Protein AF-A0A955EAJ8-F1 (afdb_monomer_lite)

Sequence (138 aa):
MSFGWLKTNTSPIAIDFGVSSLKALQIAGGDTPSLIAASHIKTPTALLNRDEARLNFQIESISKLLKEGGFKGRRVVCTVPATCVLVQHLQIQAANTSNMTGAIAEQLRRATGAIPGQLILRHAEVGEILRHGEKRSE

Foldseek 3Di:
DDDPDPPPPFFAWEWELDLQWTKIFGWDDDPDIHGQWIFIDGQDPVCSPPVVVSVVVNVVCVVVRCVPTRGDDDHYDYDDPPVQDDDDDDKAFPVCVVPVVVRCQVRCCVVPVDHSVVDDDDDDWPDWDQDPNGIITD

Structure (mmCIF, N/CA/C/O backbone):
data_AF-A0A955EAJ8-F1
#
_entry.id   AF-A0A955EAJ8-F1
#
loop_
_atom_site.group_PDB
_atom_site.id
_atom_site.type_symbol
_atom_site.label_atom_id
_atom_site.label_alt_id
_atom_site.label_comp_id
_atom_site.label_asym_id
_atom_site.label_entity_id
_atom_site.label_seq_id
_atom_site.pdbx_PDB_ins_code
_atom_site.Cartn_x
_atom_site.Cartn_y
_atom_site.Cartn_z
_atom_site.occupancy
_atom_site.B_iso_or_equiv
_atom_site.auth_seq_id
_atom_site.auth_comp_id
_atom_site.auth_asym_id
_atom_site.auth_atom_id
_atom_site.pdbx_PDB_model_num
ATOM 1 N N . MET A 1 1 ? 16.729 32.744 25.698 1.00 35.34 1 MET A N 1
ATOM 2 C CA . MET A 1 1 ? 16.220 31.388 25.996 1.00 35.34 1 MET A CA 1
ATOM 3 C C . MET A 1 1 ? 15.347 30.947 24.828 1.00 35.34 1 MET A C 1
ATOM 5 O O . MET A 1 1 ? 14.214 31.393 24.732 1.00 35.34 1 MET A O 1
ATOM 9 N N . SER A 1 2 ? 15.903 30.192 23.876 1.00 35.59 2 SER A N 1
ATOM 10 C CA . SER A 1 2 ? 15.165 29.705 22.699 1.00 35.59 2 SER A CA 1
ATOM 11 C C . SER A 1 2 ? 14.480 28.385 23.049 1.00 35.59 2 SER A C 1
ATOM 13 O O . SER A 1 2 ? 15.152 27.422 23.416 1.00 35.59 2 SER A O 1
ATOM 15 N N . PHE A 1 3 ? 13.150 28.354 22.977 1.00 51.00 3 PHE A N 1
ATOM 16 C CA . PHE A 1 3 ? 12.345 27.148 23.159 1.00 51.00 3 PHE A CA 1
ATOM 17 C C . PHE A 1 3 ? 12.439 26.314 21.870 1.00 51.00 3 PHE A C 1
ATOM 19 O O . PHE A 1 3 ? 11.715 26.539 20.902 1.00 51.00 3 PHE A O 1
ATOM 26 N N . GLY A 1 4 ? 13.399 25.388 21.827 1.00 45.56 4 GLY A N 1
ATOM 27 C CA . GLY A 1 4 ? 13.562 24.443 20.726 1.00 45.56 4 GLY A CA 1
ATOM 28 C C . GLY A 1 4 ? 12.400 23.453 20.695 1.00 45.56 4 GLY A C 1
ATOM 29 O O . GLY A 1 4 ? 12.333 22.529 21.499 1.00 45.56 4 GLY A O 1
ATOM 30 N N . TRP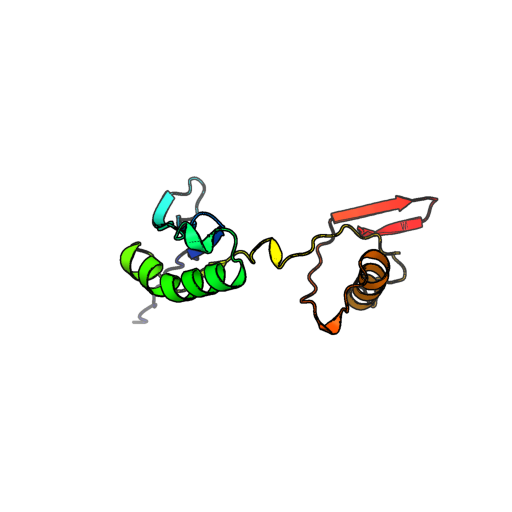 A 1 5 ? 11.469 23.665 19.771 1.00 52.41 5 TRP A N 1
ATOM 31 C CA . TRP A 1 5 ? 10.328 22.795 19.499 1.00 52.41 5 TRP A CA 1
ATOM 32 C C . TRP A 1 5 ? 10.843 21.423 19.020 1.00 52.41 5 TRP A C 1
ATOM 34 O O . TRP A 1 5 ? 11.258 21.269 17.870 1.00 52.41 5 TRP A O 1
ATOM 44 N N . LEU A 1 6 ? 10.880 20.425 19.909 1.00 53.66 6 LEU A N 1
ATOM 45 C CA . LEU A 1 6 ? 11.240 19.043 19.571 1.00 53.66 6 LEU A CA 1
ATOM 46 C C . LEU A 1 6 ? 10.246 18.501 18.531 1.00 53.66 6 LEU A C 1
ATOM 48 O O . LEU A 1 6 ? 9.136 18.091 18.868 1.00 53.66 6 LEU A O 1
ATOM 52 N N . LYS A 1 7 ? 10.638 18.482 17.251 1.00 55.59 7 LYS A N 1
ATOM 53 C CA . LYS A 1 7 ? 9.942 17.709 16.215 1.00 55.59 7 LYS A CA 1
ATOM 54 C C . LYS A 1 7 ? 10.074 16.229 16.571 1.00 55.59 7 LYS A C 1
ATOM 56 O O . LYS A 1 7 ? 11.098 15.608 16.300 1.00 55.59 7 LYS A O 1
ATOM 61 N N . THR A 1 8 ? 9.036 15.654 17.168 1.00 58.38 8 THR A N 1
ATOM 62 C CA . THR A 1 8 ? 8.923 14.206 17.335 1.00 58.38 8 THR A CA 1
ATOM 63 C C . THR A 1 8 ? 8.785 13.577 15.949 1.00 58.38 8 THR A C 1
ATOM 65 O O . THR A 1 8 ? 7.735 13.648 15.306 1.00 58.38 8 THR A O 1
ATOM 68 N N . ASN A 1 9 ? 9.874 12.995 15.444 1.00 71.56 9 ASN A N 1
ATOM 69 C CA . ASN A 1 9 ? 9.880 12.296 14.163 1.00 71.56 9 ASN A CA 1
ATOM 70 C C . ASN A 1 9 ? 9.132 10.965 14.322 1.00 71.56 9 ASN A C 1
ATOM 72 O O . ASN A 1 9 ? 9.718 9.919 14.577 1.00 71.56 9 ASN A O 1
ATOM 76 N N . THR A 1 10 ? 7.805 11.034 14.269 1.00 84.31 10 THR A N 1
ATOM 77 C CA . THR A 1 10 ? 6.938 9.864 14.388 1.00 84.31 10 THR A CA 1
ATOM 78 C C . THR A 1 10 ? 6.904 9.146 13.042 1.00 84.31 10 THR A C 1
ATOM 80 O O . THR A 1 10 ? 6.675 9.780 12.007 1.00 84.31 10 THR A O 1
ATOM 83 N N . SER A 1 11 ? 7.134 7.833 13.048 1.00 92.38 11 SER A N 1
ATOM 84 C CA . SER A 1 11 ? 7.057 7.002 11.847 1.00 92.38 11 SER A CA 1
ATOM 85 C C . SER A 1 11 ? 5.661 7.067 11.215 1.00 92.38 11 SER A C 1
ATOM 87 O O . SER A 1 11 ? 4.666 7.241 11.927 1.00 92.38 11 SER A O 1
ATOM 89 N N . PRO A 1 12 ? 5.551 6.960 9.882 1.00 95.62 12 PRO A N 1
ATOM 90 C CA . PRO A 1 12 ? 4.251 6.937 9.230 1.00 95.62 12 PRO A CA 1
ATOM 91 C C . PRO A 1 12 ? 3.459 5.679 9.604 1.00 95.62 12 PRO A C 1
ATOM 93 O O . PRO A 1 12 ? 4.022 4.635 9.931 1.00 95.62 12 PRO A O 1
ATOM 96 N N . ILE A 1 13 ? 2.139 5.790 9.513 1.00 97.06 13 ILE A N 1
ATOM 97 C CA . ILE A 1 13 ? 1.201 4.683 9.680 1.00 97.06 13 ILE A CA 1
ATOM 98 C C . ILE A 1 13 ? 1.076 3.976 8.328 1.00 97.06 13 ILE A C 1
ATOM 100 O O . ILE A 1 13 ? 0.718 4.607 7.333 1.00 97.06 13 ILE A O 1
ATOM 104 N N . ALA A 1 14 ? 1.379 2.684 8.275 1.00 97.12 14 ALA A N 1
ATOM 105 C CA . ALA A 1 14 ? 1.152 1.857 7.099 1.00 97.12 14 ALA A CA 1
ATOM 106 C C . ALA A 1 14 ? -0.316 1.418 7.058 1.00 97.12 14 ALA A C 1
ATOM 108 O O . ALA A 1 14 ? -0.818 0.906 8.057 1.00 97.12 14 ALA A O 1
ATOM 109 N N . ILE A 1 15 ? -0.993 1.602 5.924 1.00 96.62 15 ILE A N 1
ATOM 110 C CA . ILE A 1 15 ? -2.371 1.149 5.692 1.00 96.62 15 ILE A CA 1
ATOM 111 C C . ILE A 1 15 ? -2.399 0.186 4.504 1.00 96.62 15 ILE A C 1
ATOM 113 O O . ILE A 1 15 ? -1.906 0.511 3.424 1.00 96.62 15 ILE A O 1
ATOM 117 N N . ASP A 1 16 ? -3.010 -0.979 4.707 1.00 95.44 16 ASP A N 1
ATOM 118 C CA . ASP A 1 16 ? -3.217 -2.004 3.682 1.00 95.44 16 ASP A CA 1
ATOM 119 C C . ASP A 1 16 ? -4.715 -2.199 3.400 1.00 95.44 16 ASP A C 1
ATOM 121 O O . ASP A 1 16 ? -5.488 -2.587 4.286 1.00 95.44 16 ASP A O 1
ATOM 125 N N . PHE A 1 17 ? -5.107 -1.965 2.145 1.00 94.62 17 PHE A N 1
ATOM 126 C CA . PHE A 1 17 ? -6.465 -2.151 1.623 1.00 94.62 17 PHE A CA 1
ATOM 127 C C . PHE A 1 17 ? -6.691 -3.595 1.145 1.00 94.62 17 PHE A C 1
ATOM 129 O O . PHE A 1 17 ? -7.011 -3.859 -0.015 1.00 94.62 17 PHE A O 1
ATOM 136 N N . GLY A 1 18 ? -6.511 -4.559 2.048 1.00 93.00 18 GLY A N 1
ATOM 137 C CA . GLY A 1 18 ? -6.638 -5.982 1.732 1.00 93.00 18 GLY A CA 1
ATOM 138 C C . GLY A 1 18 ? -8.086 -6.440 1.513 1.00 93.00 18 GLY A C 1
ATOM 139 O O . GLY A 1 18 ? -9.031 -5.862 2.042 1.00 93.00 18 GLY A O 1
ATOM 140 N N . VAL A 1 19 ? -8.280 -7.541 0.782 1.00 94.94 19 VAL A N 1
ATOM 141 C CA . VAL A 1 19 ? -9.627 -8.069 0.476 1.00 94.94 19 VAL A CA 1
ATOM 142 C C . VAL A 1 19 ? -10.395 -8.465 1.746 1.00 94.94 19 VAL A C 1
ATOM 144 O O . VAL A 1 19 ? -11.537 -8.054 1.937 1.00 94.94 19 VAL A O 1
ATOM 147 N N . SER A 1 20 ? -9.771 -9.220 2.653 1.00 95.75 20 SER A N 1
ATOM 148 C CA . SER A 1 20 ? -10.421 -9.734 3.870 1.00 95.75 20 SER A CA 1
ATOM 149 C C . SER A 1 20 ? -10.555 -8.706 4.996 1.00 95.75 20 SER A C 1
ATOM 151 O O . SER A 1 20 ? -11.378 -8.879 5.899 1.00 95.75 20 SER A O 1
ATOM 153 N N . SER A 1 21 ? -9.708 -7.678 4.998 1.00 96.25 21 SER A N 1
ATOM 154 C CA . SER A 1 21 ? -9.685 -6.645 6.031 1.00 96.25 21 SER A CA 1
ATOM 155 C C . SER A 1 21 ? -8.853 -5.434 5.620 1.00 96.25 21 SER A C 1
ATOM 157 O O . SER A 1 21 ? -7.799 -5.578 4.992 1.00 96.25 21 SER A O 1
ATOM 159 N N . LEU A 1 22 ? -9.300 -4.263 6.080 1.00 96.56 22 LEU A N 1
ATOM 160 C CA . LEU A 1 22 ? -8.498 -3.046 6.161 1.00 96.56 22 LEU A CA 1
ATOM 161 C C . LEU A 1 22 ? -7.576 -3.152 7.377 1.00 96.56 22 LEU A C 1
ATOM 163 O O . LEU A 1 22 ? -8.055 -3.430 8.479 1.00 96.56 22 LEU A O 1
ATOM 167 N N . LYS A 1 23 ? -6.274 -2.937 7.193 1.00 97.00 23 LYS A N 1
ATOM 168 C CA . LYS A 1 23 ? -5.275 -3.070 8.263 1.00 97.00 23 LYS A CA 1
ATOM 169 C C . LYS A 1 23 ? -4.463 -1.793 8.392 1.00 97.00 23 LYS A C 1
ATOM 171 O O . LYS A 1 23 ? -4.180 -1.144 7.388 1.00 97.00 23 LYS A O 1
ATOM 176 N N . ALA A 1 24 ? -4.056 -1.474 9.614 1.00 97.50 24 ALA A N 1
ATOM 177 C CA . ALA A 1 24 ? -3.098 -0.415 9.879 1.00 97.50 24 ALA A CA 1
ATOM 178 C C . ALA A 1 24 ? -2.019 -0.880 10.863 1.00 97.50 24 ALA A C 1
ATOM 180 O O . ALA A 1 24 ? -2.311 -1.580 11.835 1.00 97.50 24 ALA A O 1
ATOM 181 N N . LEU A 1 25 ? -0.775 -0.480 10.603 1.00 97.38 25 LEU A N 1
ATOM 182 C CA . LEU A 1 25 ? 0.406 -0.835 11.386 1.00 97.38 25 LEU A CA 1
ATOM 183 C C . LEU A 1 25 ? 1.318 0.383 11.532 1.00 97.38 25 LEU A C 1
ATOM 185 O O . LEU A 1 25 ? 1.568 1.104 10.570 1.00 97.38 25 LEU A O 1
ATOM 189 N N . GLN A 1 26 ? 1.860 0.594 12.724 1.00 97.31 26 GLN A N 1
ATOM 190 C CA . GLN A 1 26 ? 2.887 1.596 12.965 1.00 97.31 26 GLN A CA 1
ATOM 191 C C . GLN A 1 26 ? 3.995 0.995 13.818 1.00 97.31 26 GLN A C 1
ATOM 193 O O . GLN A 1 26 ? 3.740 0.414 14.873 1.00 97.31 26 GLN A O 1
ATOM 198 N N . ILE A 1 27 ? 5.231 1.157 13.357 1.00 95.81 27 ILE A N 1
ATOM 199 C CA . ILE A 1 27 ? 6.435 0.642 14.011 1.00 95.81 27 ILE A CA 1
ATOM 200 C C . ILE A 1 27 ? 7.377 1.792 14.346 1.00 95.81 27 ILE A C 1
ATOM 202 O O . ILE A 1 27 ? 7.474 2.751 13.582 1.00 95.81 27 ILE A O 1
ATOM 206 N N . ALA A 1 28 ? 8.079 1.721 15.468 1.00 92.56 28 ALA A N 1
ATOM 207 C CA . ALA A 1 28 ? 9.215 2.590 15.733 1.00 92.56 28 ALA A CA 1
ATOM 208 C C . ALA A 1 28 ? 10.424 2.073 14.942 1.00 92.56 28 ALA A C 1
ATOM 210 O O . ALA A 1 28 ? 10.660 0.866 14.897 1.00 92.56 28 ALA A O 1
ATOM 211 N N . GLY A 1 29 ? 11.167 2.981 14.306 1.00 86.00 29 GLY A N 1
ATOM 212 C CA . GLY A 1 29 ? 12.420 2.639 13.628 1.00 86.00 29 GLY A CA 1
ATOM 213 C C . GLY A 1 29 ? 13.565 2.368 14.611 1.00 86.00 29 GLY A C 1
ATOM 214 O O . GLY A 1 29 ? 13.428 2.602 15.810 1.00 86.00 29 GLY A O 1
ATOM 215 N N . GLY A 1 30 ? 14.699 1.910 14.082 1.00 85.75 30 GLY A N 1
ATOM 216 C CA . GLY A 1 30 ? 15.893 1.519 14.840 1.00 85.75 30 GLY A CA 1
ATOM 217 C C . GLY A 1 30 ? 16.360 0.115 14.452 1.00 85.75 30 GLY A C 1
ATOM 218 O O . GLY A 1 30 ? 15.673 -0.570 13.695 1.00 85.75 30 GLY A O 1
ATOM 219 N N . ASP A 1 31 ? 17.507 -0.312 14.985 1.00 88.88 31 ASP A N 1
ATOM 220 C CA . ASP A 1 31 ? 18.104 -1.625 14.677 1.00 88.88 31 ASP A CA 1
ATOM 221 C C . ASP A 1 31 ? 17.199 -2.792 15.090 1.00 88.88 31 ASP A C 1
ATOM 223 O O . ASP A 1 31 ? 17.199 -3.854 14.473 1.00 88.88 31 ASP A O 1
ATOM 227 N N . THR A 1 32 ? 16.389 -2.587 16.129 1.00 92.56 32 THR A N 1
ATOM 228 C CA . THR A 1 32 ? 15.316 -3.502 16.526 1.00 92.56 32 THR A CA 1
ATOM 229 C C . THR A 1 32 ? 13.988 -2.747 16.492 1.00 92.56 32 THR A C 1
ATOM 231 O O . THR A 1 32 ? 13.673 -2.022 17.441 1.00 92.56 32 THR A O 1
ATOM 234 N N . PRO A 1 33 ? 13.208 -2.862 15.404 1.00 92.19 33 PRO A N 1
ATOM 235 C CA . PRO A 1 33 ? 11.935 -2.169 15.300 1.00 92.19 33 PRO A CA 1
ATOM 236 C C . PRO A 1 33 ? 10.954 -2.690 16.353 1.00 92.19 33 PRO A C 1
ATOM 238 O O . PRO A 1 33 ? 10.871 -3.890 16.612 1.00 92.19 33 PRO A O 1
ATOM 241 N N . SER A 1 34 ? 10.183 -1.782 16.950 1.00 94.44 34 SER A N 1
ATOM 242 C CA . SER A 1 34 ? 9.153 -2.123 17.939 1.00 94.44 34 SER A CA 1
ATOM 243 C C . SER A 1 34 ? 7.769 -1.690 17.472 1.00 94.44 34 SER A C 1
ATOM 245 O O . SER A 1 34 ? 7.617 -0.733 16.711 1.00 94.44 34 SER A O 1
ATOM 247 N N . LEU A 1 35 ? 6.737 -2.412 17.907 1.00 95.62 35 LEU A N 1
ATOM 248 C CA . LEU A 1 35 ? 5.355 -2.097 17.567 1.00 95.62 35 LEU A CA 1
ATOM 249 C C . LEU A 1 35 ? 4.888 -0.856 18.341 1.00 95.62 35 LEU A C 1
ATOM 251 O O . LEU A 1 35 ? 4.934 -0.840 19.568 1.00 95.62 35 LEU A O 1
ATOM 255 N N . ILE A 1 36 ? 4.399 0.162 17.630 1.00 95.75 36 ILE A N 1
ATOM 256 C CA . ILE A 1 36 ? 3.702 1.305 18.241 1.00 95.75 36 ILE A CA 1
ATOM 257 C C . ILE A 1 36 ? 2.209 0.998 18.343 1.00 95.75 36 ILE A C 1
ATOM 259 O O . ILE A 1 36 ? 1.617 1.178 19.402 1.00 95.75 36 ILE A O 1
ATOM 263 N N . ALA A 1 37 ? 1.606 0.560 17.237 1.00 97.62 37 ALA A N 1
ATOM 264 C CA . ALA A 1 37 ? 0.171 0.333 17.131 1.00 97.62 37 ALA A CA 1
ATOM 265 C C . ALA A 1 37 ? -0.154 -0.621 15.975 1.00 97.62 37 ALA A C 1
ATOM 267 O O . ALA A 1 37 ? 0.502 -0.592 14.930 1.00 97.62 37 ALA A O 1
ATOM 268 N N . ALA A 1 38 ? -1.198 -1.429 16.147 1.00 97.69 38 ALA A N 1
ATOM 269 C CA . ALA A 1 38 ? -1.784 -2.256 15.100 1.00 97.69 38 ALA A CA 1
ATOM 270 C C . ALA A 1 38 ? -3.300 -2.332 15.289 1.00 97.69 38 ALA A C 1
ATOM 272 O O . ALA A 1 38 ? -3.790 -2.458 16.409 1.00 97.69 38 ALA A O 1
ATOM 273 N N . SER A 1 39 ? -4.047 -2.278 14.192 1.00 97.94 39 SER A N 1
ATOM 274 C CA . SER A 1 39 ? -5.496 -2.483 14.204 1.00 97.94 39 SER A CA 1
ATOM 275 C C . SER A 1 39 ? -5.975 -3.014 12.858 1.00 97.94 39 SER A C 1
ATOM 277 O O . SER A 1 39 ? -5.296 -2.881 11.835 1.00 97.94 39 SER A O 1
ATOM 279 N N . HIS A 1 40 ? -7.157 -3.626 12.847 1.00 97.88 40 HIS A N 1
ATOM 280 C CA . HIS A 1 40 ? -7.806 -4.026 11.608 1.00 97.88 40 HIS A CA 1
ATOM 281 C C . HIS A 1 40 ? -9.329 -3.939 11.714 1.00 97.88 40 HIS A C 1
ATOM 283 O O . HIS A 1 40 ? -9.909 -4.104 12.785 1.00 97.88 40 HIS A O 1
ATOM 289 N N . ILE A 1 41 ? -9.982 -3.752 10.569 1.00 98.12 41 ILE A N 1
ATOM 290 C CA . ILE A 1 41 ? -11.432 -3.863 10.406 1.00 98.12 41 ILE A CA 1
ATOM 291 C C . ILE A 1 41 ? -11.693 -4.962 9.382 1.00 98.12 41 ILE A C 1
ATOM 293 O O . ILE A 1 41 ? -11.176 -4.928 8.265 1.00 98.12 41 ILE A O 1
ATOM 297 N N . LYS A 1 42 ? -12.465 -5.976 9.780 1.00 98.06 42 LYS A N 1
ATOM 298 C CA . LYS A 1 42 ? -12.832 -7.088 8.898 1.00 98.06 42 LYS A CA 1
ATOM 299 C C . LYS A 1 42 ? -13.762 -6.589 7.791 1.00 98.06 42 LYS A C 1
ATOM 301 O O . LYS A 1 42 ? -14.738 -5.900 8.074 1.00 98.06 42 LYS A O 1
ATOM 306 N N . THR A 1 43 ? -13.480 -6.976 6.552 1.00 97.62 43 THR A N 1
ATOM 307 C CA . THR A 1 43 ? -14.372 -6.714 5.421 1.00 97.62 43 THR A CA 1
ATOM 308 C C . THR A 1 43 ? -15.634 -7.575 5.564 1.00 97.62 43 THR A C 1
ATOM 310 O O . THR A 1 43 ? -15.515 -8.790 5.759 1.00 97.62 43 THR A O 1
ATOM 313 N N . PRO A 1 44 ? -16.845 -6.997 5.460 1.00 98.25 44 PRO A N 1
ATOM 314 C CA . PRO A 1 44 ? -18.084 -7.763 5.400 1.00 98.25 44 PRO A CA 1
ATOM 315 C C . PRO A 1 44 ? -18.040 -8.806 4.280 1.00 98.25 44 PRO A C 1
ATOM 317 O O . PRO A 1 44 ? -17.618 -8.511 3.163 1.00 98.25 44 PRO A O 1
ATOM 320 N N . THR A 1 45 ? -18.513 -10.023 4.552 1.00 97.81 45 THR A N 1
ATOM 321 C CA . THR A 1 45 ? -18.451 -11.141 3.591 1.00 97.81 45 THR A CA 1
ATOM 322 C C . THR A 1 45 ? -19.141 -10.816 2.265 1.00 97.81 45 THR A C 1
ATOM 324 O O . THR A 1 45 ? -18.630 -11.170 1.206 1.00 97.81 45 THR A O 1
ATOM 327 N N . ALA A 1 46 ? -20.242 -10.058 2.308 1.00 98.00 46 ALA A N 1
ATOM 328 C CA . ALA A 1 46 ? -20.980 -9.594 1.131 1.00 98.00 46 ALA A CA 1
ATOM 329 C C . ALA A 1 46 ? -20.178 -8.658 0.200 1.00 98.00 46 ALA A C 1
ATOM 331 O O . ALA A 1 46 ? -20.574 -8.455 -0.948 1.00 98.00 46 ALA A O 1
ATOM 332 N N . LEU A 1 47 ? -19.066 -8.086 0.676 1.00 97.44 47 LEU A N 1
ATOM 333 C CA . LEU A 1 47 ? -18.221 -7.161 -0.084 1.00 97.44 47 LEU A CA 1
ATOM 334 C C . LEU A 1 47 ? -16.948 -7.816 -0.638 1.00 97.44 47 LEU A C 1
ATOM 336 O O . LEU A 1 47 ? -16.249 -7.192 -1.430 1.00 97.44 47 LEU A O 1
ATOM 340 N N . LEU A 1 48 ? -16.629 -9.064 -0.271 1.00 95.00 48 LEU A N 1
ATOM 341 C CA . LEU A 1 48 ? -15.344 -9.685 -0.631 1.00 95.00 48 LEU A CA 1
ATOM 342 C C . LEU A 1 48 ? -15.097 -9.720 -2.144 1.00 95.00 48 LEU A C 1
ATOM 344 O O . LEU A 1 48 ? -13.987 -9.420 -2.565 1.00 95.00 48 LEU A O 1
ATOM 348 N N . ASN A 1 49 ? -16.137 -9.975 -2.942 1.00 95.19 49 ASN A N 1
ATOM 349 C CA . ASN A 1 49 ? -16.061 -10.049 -4.407 1.00 95.19 49 ASN A CA 1
ATOM 350 C C . ASN A 1 49 ? -16.590 -8.782 -5.109 1.00 95.19 49 ASN A C 1
ATOM 352 O O . ASN A 1 49 ? -16.9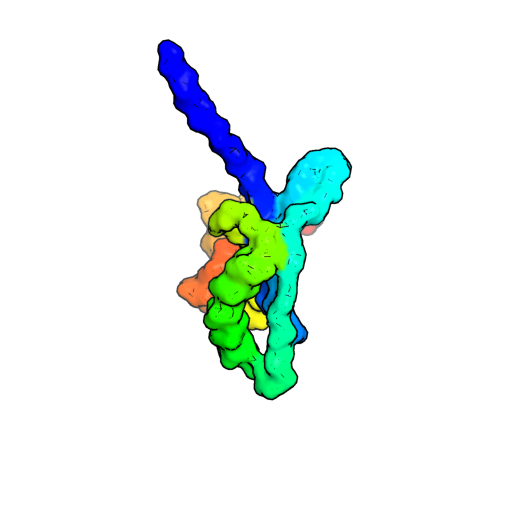49 -8.831 -6.282 1.00 95.19 49 ASN A O 1
ATOM 356 N N . ARG A 1 50 ? -16.729 -7.661 -4.387 1.00 94.94 50 ARG A N 1
ATOM 357 C CA . ARG A 1 50 ? -17.248 -6.393 -4.924 1.00 94.94 50 ARG A CA 1
ATOM 358 C C . ARG A 1 50 ? -16.209 -5.299 -4.737 1.00 94.94 50 ARG A C 1
ATOM 360 O O . ARG A 1 50 ? -16.261 -4.577 -3.749 1.00 94.94 50 ARG A O 1
ATOM 367 N N . ASP A 1 51 ? -15.265 -5.198 -5.668 1.00 93.06 51 ASP A N 1
ATOM 368 C CA . ASP A 1 51 ? -14.057 -4.378 -5.507 1.00 93.06 51 ASP A CA 1
ATOM 369 C C . ASP A 1 51 ? -14.336 -2.915 -5.162 1.00 93.06 51 ASP A C 1
ATOM 371 O O . ASP A 1 51 ? -13.810 -2.409 -4.171 1.00 93.06 51 ASP A O 1
ATOM 375 N N . GLU A 1 52 ? -15.216 -2.261 -5.916 1.00 93.81 52 GLU A N 1
ATOM 376 C CA . GLU A 1 52 ? -15.579 -0.861 -5.683 1.00 93.81 52 GLU A CA 1
ATOM 377 C C . GLU A 1 52 ? -16.321 -0.672 -4.351 1.00 93.81 52 GLU A C 1
ATOM 379 O O . GLU A 1 52 ? -15.949 0.167 -3.532 1.00 93.81 52 GLU A O 1
ATOM 384 N N . ALA A 1 53 ? -17.329 -1.506 -4.077 1.00 96.31 53 ALA A N 1
ATOM 385 C CA . ALA A 1 53 ? -18.098 -1.428 -2.834 1.00 96.31 53 ALA A CA 1
ATOM 386 C C . ALA A 1 53 ? -17.230 -1.722 -1.598 1.00 96.31 53 ALA A C 1
ATOM 388 O O . ALA A 1 53 ? -17.402 -1.107 -0.545 1.00 96.31 53 ALA A O 1
ATOM 389 N N . ARG A 1 54 ? -16.272 -2.646 -1.727 1.00 96.06 54 ARG A N 1
ATOM 390 C CA . ARG A 1 54 ? -15.274 -2.944 -0.702 1.00 96.06 54 ARG A CA 1
ATOM 391 C C . ARG A 1 54 ? -14.368 -1.747 -0.460 1.00 96.06 54 ARG A C 1
ATOM 393 O O . ARG A 1 54 ? -14.163 -1.396 0.698 1.00 96.06 54 ARG A O 1
ATOM 400 N N . LEU A 1 55 ? -13.850 -1.121 -1.516 1.00 94.69 55 LEU A N 1
ATOM 401 C CA . LEU A 1 55 ? -12.987 0.050 -1.386 1.00 94.69 55 LEU A CA 1
ATOM 402 C C . LEU A 1 55 ? -13.724 1.215 -0.712 1.00 94.69 55 LEU A C 1
ATOM 404 O O . LEU A 1 55 ? -13.174 1.824 0.202 1.00 94.69 55 LEU A O 1
ATOM 408 N N . ASN A 1 56 ? -14.985 1.463 -1.075 1.00 96.19 56 ASN A N 1
ATOM 409 C CA . ASN A 1 56 ? -15.813 2.492 -0.435 1.00 96.19 56 ASN A CA 1
ATOM 410 C C . ASN A 1 56 ? -16.001 2.220 1.064 1.00 96.19 56 ASN A C 1
ATOM 412 O O . ASN A 1 56 ? -15.701 3.085 1.887 1.00 96.19 56 ASN A O 1
ATOM 416 N N . PHE A 1 57 ? -16.374 0.988 1.433 1.00 97.56 57 PHE A N 1
ATOM 417 C CA . PHE A 1 57 ? -16.451 0.571 2.838 1.00 97.56 57 PHE A CA 1
ATOM 418 C C . PHE A 1 57 ? -15.127 0.797 3.583 1.00 97.56 57 PHE A C 1
ATOM 420 O O . PHE A 1 57 ? -15.113 1.256 4.728 1.00 97.56 57 PHE A O 1
ATOM 427 N N . GLN A 1 58 ? -13.999 0.473 2.946 1.00 95.81 58 GLN A N 1
ATOM 428 C CA . GLN A 1 58 ? -12.680 0.661 3.538 1.00 95.81 58 GLN A CA 1
ATOM 429 C C . GLN A 1 58 ? -12.373 2.142 3.754 1.00 95.81 58 GLN A C 1
ATOM 431 O O . GLN A 1 58 ? -11.978 2.495 4.860 1.00 95.81 58 GLN A O 1
ATOM 436 N N . ILE A 1 59 ? -12.605 3.003 2.757 1.00 95.19 59 ILE A N 1
ATOM 437 C CA . ILE A 1 59 ? -12.399 4.459 2.842 1.00 95.19 59 ILE A CA 1
ATOM 438 C C . ILE A 1 59 ? -13.210 5.063 3.994 1.00 95.19 59 ILE A C 1
ATOM 440 O O . ILE A 1 59 ? -12.656 5.798 4.815 1.00 95.19 59 ILE A O 1
ATOM 444 N N . GLU A 1 60 ? -14.488 4.697 4.112 1.00 97.44 60 GLU A N 1
ATOM 445 C CA . GLU A 1 60 ? -15.364 5.138 5.206 1.00 97.44 60 GLU A CA 1
ATOM 446 C C . GLU A 1 60 ? -14.863 4.657 6.580 1.00 97.44 60 GLU A C 1
ATOM 448 O O . GLU A 1 60 ? -14.964 5.364 7.586 1.00 97.44 60 GLU A O 1
ATOM 453 N N . SER A 1 61 ? -14.251 3.472 6.620 1.00 96.81 61 SER A N 1
ATOM 454 C CA . SER A 1 61 ? -13.753 2.838 7.843 1.00 96.81 61 SER A CA 1
ATOM 455 C C . SER A 1 61 ? -12.394 3.369 8.327 1.00 96.81 61 SER A C 1
ATOM 457 O O . SER A 1 61 ? -12.058 3.165 9.498 1.00 96.81 61 SER A O 1
ATOM 459 N N . ILE A 1 62 ? -11.609 4.073 7.492 1.00 94.62 62 ILE A N 1
ATOM 460 C CA . ILE A 1 62 ? -10.249 4.545 7.843 1.00 94.62 62 ILE A CA 1
ATOM 461 C C . ILE A 1 62 ? -10.262 5.418 9.099 1.00 94.62 62 ILE A C 1
ATOM 463 O O . ILE A 1 62 ? -9.431 5.239 9.988 1.00 94.62 62 ILE A O 1
ATOM 467 N N . SER A 1 63 ? -11.197 6.370 9.196 1.00 94.25 63 SER A N 1
ATOM 468 C CA . SER A 1 63 ? -11.225 7.297 10.336 1.00 94.25 63 SER A CA 1
ATOM 469 C C . SER A 1 63 ? -11.424 6.552 11.655 1.00 94.25 63 SER A C 1
ATOM 471 O O . SER A 1 63 ? -10.752 6.855 12.641 1.00 94.25 63 SER A O 1
ATOM 473 N N . LYS A 1 64 ? -12.311 5.550 11.656 1.00 95.69 64 LYS A N 1
ATOM 474 C CA . LYS A 1 64 ? -12.569 4.693 12.813 1.00 95.69 64 LYS A CA 1
ATOM 475 C C . LYS A 1 64 ? -11.324 3.883 13.179 1.00 95.69 64 LYS A C 1
ATOM 477 O O . LYS A 1 64 ? -10.867 3.967 14.315 1.00 95.69 64 LYS A O 1
ATOM 482 N N . LEU A 1 65 ? -10.734 3.193 12.199 1.00 96.31 65 LEU A N 1
ATOM 483 C CA . LEU A 1 65 ? -9.518 2.392 12.372 1.00 96.31 65 LEU A CA 1
ATOM 484 C C . LEU A 1 65 ? -8.385 3.198 13.025 1.00 96.31 65 LEU A C 1
ATOM 486 O O . LEU A 1 65 ? -7.758 2.743 13.979 1.00 96.31 65 LEU A O 1
ATOM 490 N N . LEU A 1 66 ? -8.133 4.412 12.525 1.00 95.44 66 LEU A N 1
ATOM 491 C CA . LEU A 1 66 ? -7.034 5.248 13.007 1.00 95.44 66 LEU A CA 1
ATOM 492 C C . LEU A 1 66 ? -7.292 5.834 14.402 1.00 95.44 66 LEU A C 1
ATOM 494 O O . LEU A 1 66 ? -6.351 5.978 15.179 1.00 95.44 66 LEU A O 1
ATOM 498 N N . LYS A 1 67 ? -8.546 6.166 14.733 1.00 93.88 67 LYS A N 1
ATOM 499 C CA . LYS A 1 67 ? -8.911 6.696 16.058 1.00 93.88 67 LYS A CA 1
ATOM 500 C C . LYS A 1 67 ? -8.860 5.624 17.144 1.00 93.88 67 LYS A C 1
ATOM 502 O O . LYS A 1 67 ? -8.430 5.914 18.255 1.00 93.88 67 LYS A O 1
ATOM 507 N N . GLU A 1 68 ? -9.281 4.405 16.823 1.00 93.75 68 GLU A N 1
ATOM 508 C CA . GLU A 1 68 ? -9.364 3.298 17.784 1.00 93.75 68 GLU A CA 1
ATOM 509 C C . GLU A 1 68 ? -8.033 2.540 17.934 1.00 93.75 68 GLU A C 1
ATOM 511 O O . GLU A 1 68 ? -7.808 1.889 18.949 1.00 93.75 68 GLU A O 1
ATOM 516 N N . GLY A 1 69 ? -7.126 2.640 16.955 1.00 93.62 69 GLY A N 1
ATOM 517 C CA . GLY A 1 69 ? -5.895 1.844 16.912 1.00 93.62 69 GLY A CA 1
ATOM 518 C C . GLY A 1 69 ? -4.699 2.368 17.716 1.00 93.62 69 GLY A C 1
ATOM 519 O O . GLY A 1 69 ? -3.656 1.725 17.696 1.00 93.62 69 GLY A O 1
ATOM 520 N N . GLY A 1 70 ? -4.801 3.516 18.399 1.00 95.25 70 GLY A N 1
ATOM 521 C CA . GLY A 1 70 ? -3.715 4.044 19.246 1.00 95.25 70 GLY A CA 1
ATOM 522 C C . GLY A 1 70 ? -2.503 4.611 18.487 1.00 95.25 70 GLY A C 1
ATOM 523 O O . GLY A 1 70 ? -1.409 4.716 19.043 1.00 95.25 70 GLY A O 1
ATOM 524 N N . PHE A 1 71 ? -2.679 4.974 17.215 1.00 96.50 71 PHE A N 1
ATOM 525 C CA . PHE A 1 71 ? -1.606 5.495 16.368 1.00 96.50 71 PHE A CA 1
ATOM 526 C C . PHE A 1 71 ? -1.139 6.897 16.775 1.00 96.50 71 PHE A C 1
ATOM 528 O O . PHE A 1 71 ? -1.890 7.706 17.322 1.00 96.50 71 PHE A O 1
ATOM 535 N N . LYS A 1 72 ? 0.113 7.218 16.437 1.00 94.38 72 LYS A N 1
ATOM 536 C CA . LYS A 1 72 ? 0.725 8.532 16.669 1.00 94.38 72 LYS A CA 1
ATOM 537 C C . LYS A 1 72 ? 0.955 9.267 15.348 1.00 94.38 72 LYS A C 1
ATOM 539 O O . LYS A 1 72 ? 1.463 8.697 14.386 1.00 94.38 72 LYS A O 1
ATOM 544 N N . GLY A 1 73 ? 0.666 10.566 15.317 1.00 92.00 73 GLY A N 1
ATOM 545 C CA . GLY A 1 73 ? 0.874 11.402 14.131 1.00 92.00 73 GLY A CA 1
ATOM 546 C C . GLY A 1 73 ? -0.213 11.239 13.062 1.00 92.00 73 GLY A C 1
ATOM 547 O O . GLY A 1 73 ? -1.290 10.716 13.322 1.00 92.00 73 GLY A O 1
ATOM 548 N N . ARG A 1 74 ? 0.043 11.780 11.863 1.00 91.19 74 ARG A N 1
ATOM 549 C CA . ARG A 1 74 ? -0.946 11.860 10.764 1.00 91.19 74 ARG A CA 1
ATOM 550 C C . ARG A 1 74 ? -0.401 11.450 9.396 1.00 91.19 74 ARG A C 1
ATOM 552 O O . ARG A 1 74 ? -1.124 11.495 8.407 1.00 91.19 74 ARG A O 1
ATOM 559 N N . ARG A 1 75 ? 0.886 11.104 9.317 1.00 94.69 75 ARG A N 1
ATOM 560 C CA . ARG A 1 75 ? 1.507 10.667 8.065 1.00 94.69 75 ARG A CA 1
ATOM 561 C C . ARG A 1 75 ? 1.126 9.221 7.811 1.00 94.69 75 ARG A C 1
ATOM 563 O O . ARG A 1 75 ? 1.281 8.388 8.698 1.00 94.69 75 ARG A O 1
ATOM 570 N N . VAL A 1 76 ? 0.682 8.946 6.595 1.00 94.50 76 VAL A N 1
ATOM 571 C CA . VAL A 1 76 ? 0.254 7.619 6.165 1.00 94.50 76 VAL A CA 1
ATOM 572 C C . VAL A 1 76 ? 1.048 7.213 4.933 1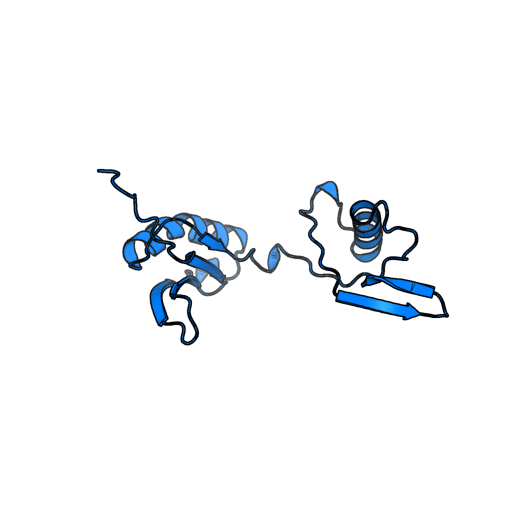.00 94.50 76 VAL A C 1
ATOM 574 O O . VAL A 1 76 ? 1.327 8.042 4.068 1.00 94.50 76 VAL A O 1
ATOM 577 N N . VAL A 1 77 ? 1.396 5.934 4.863 1.00 95.25 77 VAL A N 1
ATOM 578 C CA . VAL A 1 77 ? 1.827 5.259 3.639 1.00 95.25 77 VAL A CA 1
ATOM 579 C C . VAL A 1 77 ? 0.793 4.179 3.359 1.00 95.25 77 VAL A C 1
ATOM 581 O O . VAL A 1 77 ? 0.432 3.433 4.266 1.00 95.25 77 VAL A O 1
ATOM 584 N N . CYS A 1 78 ? 0.285 4.106 2.133 1.00 93.69 78 CYS A N 1
ATOM 585 C CA . CYS A 1 78 ? -0.714 3.109 1.771 1.00 93.69 78 CYS A CA 1
ATOM 586 C C . CYS A 1 78 ? -0.349 2.369 0.492 1.00 93.69 78 CYS A C 1
ATOM 588 O O . CYS A 1 78 ? 0.388 2.880 -0.353 1.00 93.69 78 CYS A O 1
ATOM 590 N N . THR A 1 79 ? -0.877 1.156 0.377 1.00 89.50 79 THR A N 1
ATOM 591 C CA . THR A 1 79 ? -0.835 0.367 -0.849 1.00 89.50 79 THR A CA 1
ATOM 592 C C . THR A 1 79 ? -2.024 0.718 -1.738 1.00 89.50 79 THR A C 1
ATOM 594 O O . THR A 1 79 ? -3.124 0.994 -1.259 1.00 89.50 79 THR A O 1
ATOM 597 N N . VAL A 1 80 ? -1.808 0.707 -3.053 1.00 87.62 80 VAL A N 1
ATOM 598 C CA . VAL A 1 80 ? -2.911 0.725 -4.020 1.00 87.62 80 VAL A CA 1
ATOM 599 C C . VAL A 1 80 ? -3.454 -0.707 -4.122 1.00 87.62 80 VAL A C 1
ATOM 601 O O . VAL A 1 80 ? -2.642 -1.637 -4.176 1.00 87.62 80 VAL A O 1
ATOM 604 N N . PRO A 1 81 ? -4.783 -0.925 -4.147 1.00 85.81 81 PRO A N 1
ATOM 605 C CA . PRO A 1 81 ? -5.346 -2.255 -4.357 1.00 85.81 81 PRO A CA 1
ATOM 606 C C . PRO A 1 81 ? -4.776 -2.914 -5.617 1.00 85.81 81 PRO A C 1
ATOM 608 O O . PRO A 1 81 ? -4.688 -2.273 -6.661 1.00 85.81 81 PRO A O 1
ATOM 611 N N . ALA A 1 82 ? -4.423 -4.200 -5.536 1.00 83.06 82 ALA A N 1
ATOM 612 C CA . ALA A 1 82 ? -3.780 -4.921 -6.641 1.00 83.06 82 ALA A CA 1
ATOM 613 C C . ALA A 1 82 ? -4.613 -4.916 -7.936 1.00 83.06 82 ALA A C 1
ATOM 615 O O . ALA A 1 82 ? -4.059 -4.864 -9.025 1.00 83.06 82 ALA A O 1
ATOM 616 N N . THR A 1 83 ? -5.943 -4.887 -7.820 1.00 83.25 83 THR A N 1
ATOM 617 C CA . THR A 1 83 ? -6.881 -4.778 -8.951 1.00 83.25 83 THR A CA 1
ATOM 618 C C . THR A 1 83 ? -6.743 -3.470 -9.736 1.00 83.25 83 THR A C 1
ATOM 620 O O . THR A 1 83 ? -7.236 -3.375 -10.854 1.00 83.25 83 THR A O 1
ATOM 623 N N . CYS A 1 84 ? -6.076 -2.466 -9.164 1.00 86.06 84 CYS A N 1
ATOM 624 C CA . CYS A 1 84 ? -5.848 -1.155 -9.763 1.00 86.06 84 CYS A CA 1
ATOM 625 C C . CYS A 1 84 ? -4.380 -0.939 -10.177 1.00 86.06 84 CYS A C 1
ATOM 627 O O . CYS A 1 84 ? -4.014 0.180 -10.535 1.00 86.06 84 CYS A O 1
ATOM 629 N N . VAL A 1 85 ? -3.524 -1.966 -10.093 1.00 89.69 85 VAL A N 1
ATOM 630 C CA . VAL A 1 85 ? -2.089 -1.862 -10.394 1.00 89.69 85 VAL A CA 1
ATOM 631 C C . VAL A 1 85 ? -1.707 -2.851 -11.488 1.00 89.69 85 VAL A C 1
ATOM 633 O O . VAL A 1 85 ? -1.946 -4.049 -11.377 1.00 89.69 85 VAL A O 1
ATOM 636 N N . LEU A 1 86 ? -1.041 -2.342 -12.522 1.00 88.56 86 LEU A N 1
ATOM 637 C CA . LEU A 1 86 ? -0.368 -3.135 -13.544 1.00 88.56 86 LEU A CA 1
ATOM 638 C C . LEU A 1 86 ? 1.144 -3.031 -13.323 1.00 88.56 86 LEU A C 1
ATOM 640 O O . LEU A 1 86 ? 1.688 -1.928 -13.315 1.00 88.56 86 LEU A O 1
ATOM 644 N N . VAL A 1 87 ? 1.816 -4.172 -13.167 1.00 91.00 87 VAL A N 1
ATOM 645 C CA . VAL A 1 87 ? 3.281 -4.255 -13.084 1.00 91.00 87 VAL A CA 1
ATOM 646 C C . VAL A 1 87 ? 3.782 -5.001 -14.311 1.00 91.00 87 VAL A C 1
ATOM 648 O O . VAL A 1 87 ? 3.361 -6.129 -14.555 1.00 91.00 87 VAL A O 1
ATOM 651 N N . GLN A 1 88 ? 4.662 -4.367 -15.084 1.00 89.00 88 GLN A N 1
ATOM 652 C CA . GLN A 1 88 ? 5.191 -4.922 -16.325 1.00 89.00 88 GLN A CA 1
ATOM 653 C C . GLN A 1 88 ? 6.684 -4.615 -16.444 1.00 89.00 88 GLN A C 1
ATOM 655 O O . GLN A 1 88 ? 7.081 -3.454 -16.381 1.00 89.00 88 GLN A O 1
ATOM 660 N N . HIS A 1 89 ? 7.485 -5.654 -16.676 1.00 89.88 89 HIS A N 1
ATOM 661 C CA . HIS A 1 89 ? 8.888 -5.508 -17.061 1.00 89.88 89 HIS A CA 1
ATOM 662 C C . HIS A 1 89 ? 8.970 -5.077 -18.528 1.00 89.88 89 HIS A C 1
ATOM 664 O O . HIS A 1 89 ? 8.309 -5.671 -19.391 1.00 89.88 89 HIS A O 1
ATOM 670 N N . LEU A 1 90 ? 9.759 -4.043 -18.813 1.00 87.56 90 LEU A N 1
ATOM 671 C CA . LEU A 1 90 ? 9.943 -3.479 -20.150 1.00 87.56 90 LEU A CA 1
ATOM 672 C C . LEU A 1 90 ? 11.434 -3.357 -20.445 1.00 87.56 90 LEU A C 1
ATOM 674 O O . LEU A 1 90 ? 12.227 -3.180 -19.539 1.00 87.56 90 LEU A O 1
ATOM 678 N N . GLN A 1 91 ? 11.820 -3.456 -21.716 1.00 87.00 91 GLN A N 1
ATOM 679 C CA . GLN A 1 91 ? 13.214 -3.279 -22.124 1.00 87.00 91 GLN A CA 1
ATOM 680 C C . GLN A 1 91 ? 13.327 -2.037 -22.993 1.00 87.00 91 GLN A C 1
ATOM 682 O O . GLN A 1 91 ? 12.888 -2.029 -24.149 1.00 87.00 91 GLN A O 1
ATOM 687 N N . ILE A 1 92 ? 13.956 -1.001 -22.452 1.00 85.31 92 ILE A N 1
ATOM 688 C CA . ILE A 1 92 ? 14.124 0.282 -23.122 1.00 85.31 92 ILE A CA 1
ATOM 689 C C . ILE A 1 92 ? 15.534 0.364 -23.712 1.00 85.31 92 ILE A C 1
ATOM 691 O O . ILE A 1 92 ? 16.538 0.125 -23.042 1.00 85.31 92 ILE A O 1
ATOM 695 N N . GLN A 1 93 ? 15.623 0.691 -25.003 1.00 79.50 93 GLN A N 1
ATOM 696 C CA . GLN A 1 93 ? 16.910 0.945 -25.656 1.00 79.50 93 GLN A CA 1
ATOM 697 C C . GLN A 1 93 ? 17.582 2.187 -25.058 1.00 79.50 93 GLN A C 1
ATOM 699 O O . GLN A 1 93 ? 16.932 3.219 -24.882 1.00 79.50 93 GLN A O 1
ATOM 704 N N . ALA A 1 94 ? 18.897 2.118 -24.832 1.00 70.38 94 ALA A N 1
ATOM 705 C CA . ALA A 1 94 ? 19.675 3.198 -24.216 1.00 70.38 94 ALA A CA 1
ATOM 706 C C . ALA A 1 94 ? 19.586 4.546 -24.966 1.00 70.38 94 ALA A C 1
ATOM 708 O O . ALA A 1 94 ? 19.659 5.610 -24.350 1.00 70.38 94 ALA A O 1
ATOM 709 N N . ALA A 1 95 ? 19.358 4.516 -26.284 1.00 70.38 95 ALA A N 1
ATOM 710 C CA . ALA A 1 95 ? 19.179 5.714 -27.108 1.00 70.38 95 ALA A CA 1
ATOM 711 C C . ALA A 1 95 ? 17.940 6.555 -26.726 1.00 70.38 95 ALA A C 1
ATOM 713 O O . ALA A 1 95 ? 17.892 7.742 -27.034 1.00 70.38 95 ALA A O 1
ATOM 714 N N . ASN A 1 96 ? 16.962 5.969 -26.025 1.00 67.44 96 ASN A N 1
ATOM 715 C CA . ASN A 1 96 ? 15.709 6.632 -25.644 1.00 67.44 96 ASN A CA 1
ATOM 716 C C . ASN A 1 96 ? 15.734 7.239 -24.230 1.00 67.44 96 ASN A C 1
ATOM 718 O O . ASN A 1 96 ? 14.709 7.707 -23.735 1.00 67.44 96 ASN A O 1
ATOM 722 N N . THR A 1 97 ? 16.892 7.247 -23.566 1.00 65.50 97 THR A N 1
ATOM 723 C CA . THR A 1 97 ? 17.044 7.729 -22.180 1.00 65.50 97 THR A CA 1
ATOM 724 C C . THR A 1 97 ? 16.714 9.214 -22.006 1.00 65.50 97 THR A C 1
ATOM 726 O O . THR A 1 97 ? 16.259 9.610 -20.935 1.00 65.50 97 THR A O 1
ATOM 729 N N . SER A 1 98 ? 16.843 10.032 -23.056 1.00 76.06 98 SER A N 1
ATOM 730 C CA . SER A 1 98 ? 16.473 11.456 -23.037 1.00 76.06 98 SER A CA 1
ATOM 731 C C . SER A 1 98 ? 14.963 11.706 -22.884 1.00 76.06 98 SER A C 1
ATOM 733 O O . SER A 1 98 ? 14.569 12.788 -22.453 1.00 76.06 98 SER A O 1
ATOM 735 N N . ASN A 1 99 ? 14.114 10.712 -23.186 1.00 83.62 99 ASN A N 1
ATOM 736 C CA . ASN A 1 99 ? 12.669 10.732 -22.938 1.00 83.62 99 ASN A CA 1
ATOM 737 C C . ASN A 1 99 ? 12.172 9.352 -22.470 1.00 83.62 99 ASN A C 1
ATOM 739 O O . ASN A 1 99 ? 11.338 8.705 -23.113 1.00 83.62 99 ASN A O 1
ATOM 743 N N . MET A 1 100 ? 12.699 8.905 -21.329 1.00 84.44 100 MET A N 1
ATOM 744 C CA . MET A 1 100 ? 12.392 7.595 -20.753 1.00 84.44 100 MET A CA 1
ATOM 745 C C . MET A 1 100 ? 10.884 7.386 -20.540 1.00 84.44 100 MET A C 1
ATOM 747 O O . MET A 1 100 ? 10.322 6.396 -20.999 1.00 84.44 100 MET A O 1
ATOM 751 N N . THR A 1 101 ? 10.194 8.350 -19.923 1.00 86.44 101 THR A N 1
ATOM 752 C CA . THR A 1 101 ? 8.748 8.270 -19.652 1.00 86.44 101 THR A CA 1
ATOM 753 C C . THR A 1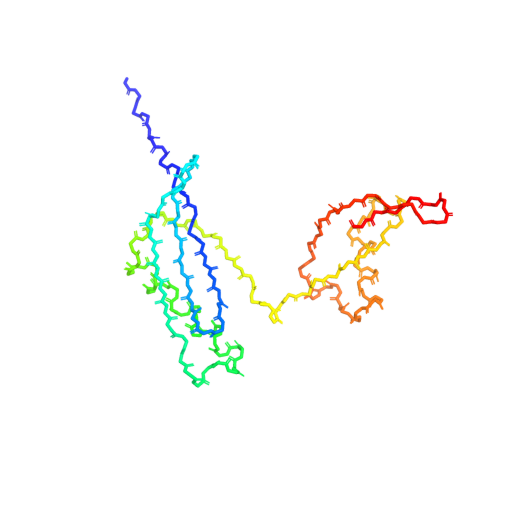 101 ? 7.924 8.073 -20.927 1.00 86.44 101 THR A C 1
ATOM 755 O O . THR A 1 101 ? 7.018 7.241 -20.947 1.00 86.44 101 THR A O 1
ATOM 758 N N . GLY A 1 102 ? 8.241 8.803 -22.005 1.00 87.56 102 GLY A N 1
ATOM 759 C CA . GLY A 1 102 ? 7.560 8.654 -23.292 1.00 87.56 102 GLY A CA 1
ATOM 760 C C . GLY A 1 102 ? 7.826 7.296 -23.947 1.00 87.56 102 GLY A C 1
ATOM 761 O O . GLY A 1 102 ? 6.900 6.671 -24.463 1.00 87.56 102 GLY A O 1
ATOM 762 N N . ALA A 1 103 ? 9.067 6.808 -23.871 1.00 88.94 103 ALA A N 1
ATOM 763 C CA . ALA A 1 103 ? 9.442 5.496 -24.392 1.00 88.94 103 ALA A CA 1
ATOM 764 C C . ALA A 1 103 ? 8.729 4.353 -23.648 1.00 88.94 103 ALA A C 1
ATOM 766 O O . ALA A 1 103 ? 8.186 3.450 -24.288 1.00 88.94 103 ALA A O 1
ATOM 767 N N . ILE A 1 104 ? 8.669 4.425 -22.313 1.00 89.94 104 ILE A N 1
ATOM 768 C CA . ILE A 1 104 ? 7.944 3.462 -21.474 1.00 89.94 104 ILE A CA 1
ATOM 769 C C . ILE A 1 104 ? 6.450 3.502 -21.799 1.00 89.94 104 ILE A C 1
ATOM 771 O O . ILE A 1 104 ? 5.852 2.452 -22.012 1.00 89.94 104 ILE A O 1
ATOM 775 N N . ALA A 1 105 ? 5.842 4.689 -21.881 1.00 89.12 105 ALA A N 1
ATOM 776 C CA . ALA A 1 105 ? 4.418 4.831 -22.183 1.00 89.12 105 ALA A CA 1
ATOM 777 C C . ALA A 1 105 ? 4.039 4.200 -23.534 1.00 89.12 105 ALA A C 1
ATOM 779 O O . ALA A 1 105 ? 3.040 3.487 -23.627 1.00 89.12 105 ALA A O 1
ATOM 780 N N . GLU A 1 106 ? 4.847 4.422 -24.574 1.00 88.62 106 GLU A N 1
ATOM 781 C CA . GLU A 1 106 ? 4.604 3.853 -25.901 1.00 88.62 106 GLU A CA 1
ATOM 782 C C . GLU A 1 106 ? 4.805 2.332 -25.925 1.00 88.62 106 GLU A C 1
ATOM 784 O O . GLU A 1 106 ? 3.993 1.612 -26.511 1.00 88.62 106 GLU A O 1
ATOM 789 N N . GLN A 1 107 ? 5.844 1.814 -25.262 1.00 89.00 107 GLN A N 1
ATOM 790 C CA . GLN A 1 107 ? 6.035 0.367 -25.147 1.00 89.00 107 GLN A CA 1
ATOM 791 C C . GLN A 1 107 ? 4.924 -0.300 -24.333 1.00 89.00 107 GLN A C 1
ATOM 793 O O . GLN A 1 107 ? 4.409 -1.338 -24.748 1.00 89.00 107 GLN A O 1
ATOM 798 N N . LEU A 1 108 ? 4.510 0.305 -23.218 1.00 90.06 108 LEU A N 1
ATOM 799 C CA . LEU A 1 108 ? 3.418 -0.192 -22.387 1.00 90.06 108 LEU A CA 1
ATOM 800 C C . LEU A 1 108 ? 2.117 -0.253 -23.191 1.00 90.06 108 LEU A C 1
ATOM 802 O O . LEU A 1 108 ? 1.460 -1.290 -23.199 1.00 90.06 108 LEU A O 1
ATOM 806 N N . ARG A 1 109 ? 1.794 0.809 -23.941 1.00 89.50 109 ARG A N 1
ATOM 807 C CA . ARG A 1 109 ? 0.634 0.844 -24.843 1.00 89.50 109 ARG A CA 1
ATOM 808 C C . ARG A 1 109 ? 0.663 -0.305 -25.850 1.00 89.50 109 ARG A C 1
ATOM 810 O O . ARG A 1 109 ? -0.363 -0.937 -26.076 1.00 89.50 109 ARG A O 1
ATOM 817 N N . ARG A 1 110 ? 1.825 -0.598 -26.445 1.00 88.94 110 ARG A N 1
ATOM 818 C CA . ARG A 1 110 ? 1.983 -1.716 -27.394 1.00 88.94 110 ARG A CA 1
ATOM 819 C C . ARG A 1 110 ? 1.835 -3.083 -26.731 1.00 88.94 110 ARG A C 1
ATOM 821 O O . ARG A 1 110 ? 1.267 -3.978 -27.344 1.00 88.94 110 ARG A O 1
ATOM 828 N N . ALA A 1 111 ? 2.351 -3.244 -25.515 1.00 86.50 111 ALA A N 1
ATOM 829 C CA . ALA A 1 111 ? 2.342 -4.518 -24.805 1.00 86.50 111 ALA A CA 1
ATOM 830 C C . ALA A 1 111 ? 0.971 -4.858 -24.201 1.00 86.50 111 ALA A C 1
ATOM 832 O O . ALA A 1 111 ? 0.595 -6.026 -24.171 1.00 86.50 111 ALA A O 1
ATOM 833 N N . THR A 1 112 ? 0.231 -3.859 -23.710 1.00 86.25 112 THR A N 1
ATOM 834 C CA . THR A 1 112 ? -0.977 -4.088 -22.894 1.00 86.25 112 THR A CA 1
ATOM 835 C C . THR A 1 112 ? -2.244 -3.456 -23.461 1.00 86.25 112 THR A C 1
ATOM 837 O O . THR A 1 112 ? -3.332 -3.723 -22.960 1.00 86.25 112 THR A O 1
ATOM 840 N N . GLY A 1 113 ? -2.133 -2.607 -24.487 1.00 85.94 113 GLY A N 1
ATOM 841 C CA . GLY A 1 113 ? -3.256 -1.834 -25.023 1.00 85.94 113 GLY A CA 1
ATOM 842 C C . GLY A 1 113 ? -3.721 -0.693 -24.112 1.00 85.94 113 GLY A C 1
ATOM 843 O O . GLY A 1 113 ? -4.665 0.014 -24.460 1.00 85.94 113 GLY A O 1
ATOM 844 N N . ALA A 1 114 ? -3.076 -0.487 -22.959 1.00 83.12 114 ALA A N 1
ATOM 845 C CA . ALA A 1 114 ? -3.478 0.543 -22.015 1.00 83.12 114 ALA A CA 1
ATOM 846 C C . ALA A 1 114 ? -3.225 1.953 -22.572 1.00 83.12 114 ALA A C 1
ATOM 848 O O . ALA A 1 114 ? -2.202 2.219 -23.207 1.00 83.12 114 ALA A O 1
ATOM 849 N N . ILE A 1 115 ? -4.156 2.875 -22.311 1.00 83.25 115 ILE A N 1
ATOM 850 C CA . ILE A 1 115 ? -4.059 4.270 -22.749 1.00 83.25 115 ILE A CA 1
ATOM 851 C C . ILE A 1 115 ? -3.204 5.034 -21.726 1.00 83.25 115 ILE A C 1
ATOM 853 O O . ILE A 1 115 ? -3.646 5.191 -20.587 1.00 83.25 115 ILE A O 1
ATOM 857 N N . PRO A 1 116 ? -2.018 5.565 -22.088 1.00 71.88 116 PRO A N 1
ATOM 858 C CA . PRO A 1 116 ? -1.110 6.170 -21.109 1.00 71.88 116 PRO A CA 1
ATOM 859 C C . PRO A 1 116 ? -1.711 7.339 -20.318 1.00 71.88 116 PRO A C 1
ATOM 861 O O . PRO A 1 116 ? -1.401 7.503 -19.144 1.00 71.88 116 PRO A O 1
ATOM 864 N N . GLY A 1 117 ? -2.617 8.116 -20.923 1.00 79.62 117 GLY A N 1
ATOM 865 C CA . GLY A 1 117 ? -3.315 9.222 -20.251 1.00 79.62 117 GLY A CA 1
ATOM 866 C C . GLY A 1 117 ? -4.312 8.796 -19.165 1.00 79.62 117 GLY A C 1
ATOM 867 O O . GLY A 1 117 ? -4.817 9.649 -18.444 1.00 79.62 117 GLY A O 1
ATOM 868 N N . GLN A 1 118 ? -4.599 7.497 -19.040 1.00 84.94 118 GLN A N 1
ATOM 869 C CA . GLN A 1 118 ? -5.459 6.928 -17.996 1.00 84.94 118 GLN A CA 1
ATOM 870 C C . GLN A 1 118 ? -4.658 6.248 -16.876 1.00 84.94 118 GLN A C 1
ATOM 872 O O . GLN A 1 118 ? -5.244 5.672 -15.962 1.00 84.94 118 GLN A O 1
ATOM 877 N N . LEU A 1 119 ? -3.324 6.298 -16.937 1.00 85.88 119 LEU A N 1
ATOM 878 C CA . LEU A 1 119 ? -2.438 5.624 -15.997 1.00 85.88 119 LEU A CA 1
ATOM 879 C C . LEU A 1 119 ? -1.598 6.627 -15.209 1.00 85.88 119 LEU A C 1
ATOM 881 O O . LEU A 1 119 ? -1.069 7.595 -15.752 1.00 85.88 119 LEU A O 1
ATOM 885 N N . ILE A 1 120 ? -1.383 6.331 -13.929 1.00 90.06 120 ILE A N 1
ATOM 886 C CA . ILE A 1 120 ? -0.283 6.930 -13.173 1.00 90.06 120 ILE A CA 1
ATOM 887 C C . ILE A 1 120 ? 0.950 6.066 -13.429 1.00 90.06 120 ILE A C 1
ATOM 889 O O . ILE A 1 120 ? 1.085 4.983 -12.862 1.00 90.06 120 ILE A O 1
ATOM 893 N N . LEU A 1 121 ? 1.845 6.541 -14.295 1.00 89.94 121 LEU A N 1
ATOM 894 C CA . LEU A 1 121 ? 3.058 5.813 -14.648 1.00 89.94 121 LEU A CA 1
ATOM 895 C C . LEU A 1 121 ? 4.166 6.079 -13.626 1.00 89.94 121 LEU A C 1
ATOM 897 O O . LEU A 1 121 ? 4.557 7.220 -13.381 1.00 89.94 121 LEU A O 1
ATOM 901 N N . ARG A 1 122 ? 4.686 5.002 -13.039 1.00 90.00 122 ARG A N 1
ATOM 902 C CA . ARG A 1 122 ? 5.902 5.000 -12.224 1.00 90.00 122 ARG A CA 1
ATOM 903 C C . ARG A 1 122 ? 6.797 3.884 -12.733 1.00 90.00 122 ARG A C 1
ATOM 905 O O . ARG A 1 122 ? 6.301 2.805 -13.036 1.00 90.00 122 ARG A O 1
ATOM 912 N N . HIS A 1 123 ? 8.091 4.152 -12.814 1.00 89.69 123 HIS A N 1
ATOM 913 C CA . HIS A 1 123 ? 9.081 3.160 -13.202 1.00 89.69 123 HIS A CA 1
ATOM 914 C C . HIS A 1 123 ? 10.227 3.155 -12.195 1.00 89.69 123 HIS A C 1
ATOM 916 O O . HIS A 1 123 ? 10.483 4.155 -11.519 1.00 89.69 123 HIS A O 1
ATOM 922 N N . ALA A 1 124 ? 10.889 2.012 -12.097 1.00 89.69 124 ALA A N 1
ATOM 923 C CA . ALA A 1 124 ? 12.124 1.832 -11.361 1.00 89.69 124 ALA A CA 1
ATOM 924 C C . ALA A 1 124 ? 13.058 1.039 -12.269 1.00 89.69 124 ALA A C 1
ATOM 926 O O . ALA A 1 124 ? 12.634 0.029 -12.820 1.00 89.69 124 ALA A O 1
ATOM 927 N N . GLU A 1 125 ? 14.280 1.529 -12.443 1.00 87.81 125 GLU A N 1
ATOM 928 C CA . GLU A 1 125 ? 15.303 0.820 -13.204 1.00 87.81 125 GLU A CA 1
ATOM 929 C C . GLU A 1 125 ? 15.833 -0.345 -12.364 1.00 87.81 125 GLU A C 1
ATOM 931 O O . GLU A 1 125 ? 16.222 -0.171 -11.206 1.00 87.81 125 GLU A O 1
ATOM 936 N N . VAL A 1 126 ? 15.789 -1.537 -12.945 1.00 85.44 126 VAL A N 1
ATOM 937 C CA . VAL A 1 126 ? 16.177 -2.807 -12.334 1.00 85.44 126 VAL A CA 1
ATOM 938 C C . VAL A 1 126 ? 17.616 -3.160 -12.711 1.00 85.44 126 VAL A C 1
ATOM 940 O O . VAL A 1 126 ? 18.346 -3.701 -11.879 1.00 85.44 126 VAL A O 1
ATOM 943 N N . GLY A 1 127 ? 18.060 -2.818 -13.927 1.00 81.69 127 GLY A N 1
ATOM 944 C CA . GLY A 1 127 ? 19.461 -2.960 -14.328 1.00 81.69 127 GLY A CA 1
ATOM 945 C C . GLY A 1 127 ? 19.727 -2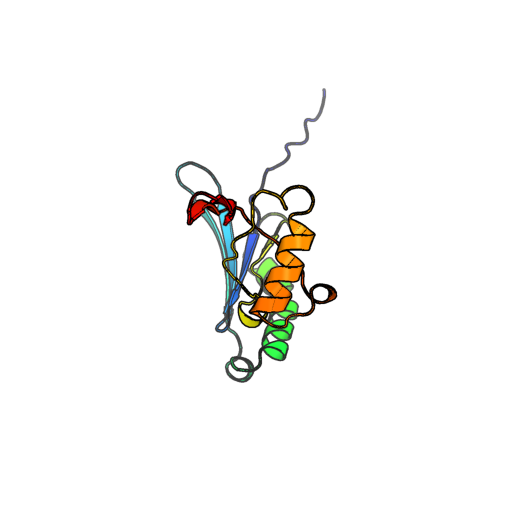.836 -15.830 1.00 81.69 127 GLY A C 1
ATOM 946 O O . GLY A 1 127 ? 18.816 -2.713 -16.645 1.00 81.69 127 GLY A O 1
ATOM 947 N N . GLU A 1 128 ? 21.011 -2.903 -16.198 1.00 77.62 128 GLU A N 1
ATOM 948 C CA . GLU A 1 128 ? 21.448 -2.973 -17.596 1.00 77.62 128 GLU A CA 1
ATOM 949 C C . GLU A 1 128 ? 21.541 -4.429 -18.070 1.00 77.62 128 GLU A C 1
ATOM 951 O O . GLU A 1 128 ? 22.187 -5.271 -17.444 1.00 77.62 128 GLU A O 1
ATOM 956 N N . ILE A 1 129 ? 20.973 -4.710 -19.238 1.00 76.25 129 ILE A N 1
ATOM 957 C CA . ILE A 1 129 ? 21.094 -5.992 -19.932 1.00 76.25 129 ILE A CA 1
ATOM 958 C C . ILE A 1 129 ? 21.725 -5.793 -21.315 1.00 76.25 129 ILE A C 1
ATOM 960 O O . ILE A 1 129 ? 21.366 -4.893 -22.076 1.00 76.25 129 ILE A O 1
ATOM 964 N N . LEU A 1 130 ? 22.667 -6.667 -21.667 1.00 70.81 130 LEU A N 1
ATOM 965 C CA . LEU A 1 130 ? 23.246 -6.747 -23.009 1.00 70.81 130 LEU A CA 1
ATOM 966 C C . LEU A 1 130 ? 22.486 -7.804 -23.814 1.00 70.81 130 LEU A C 1
ATOM 968 O O . LEU A 1 130 ? 22.533 -8.991 -23.493 1.00 70.81 130 LEU A O 1
ATOM 972 N N . ARG A 1 131 ? 21.795 -7.388 -24.880 1.00 65.50 131 ARG A N 1
ATOM 973 C CA . ARG A 1 131 ? 21.152 -8.304 -25.836 1.00 65.50 131 ARG A CA 1
ATOM 974 C C . ARG A 1 131 ? 21.662 -8.013 -27.239 1.00 65.50 131 ARG A C 1
ATOM 976 O O . ARG A 1 131 ? 21.559 -6.890 -27.711 1.00 65.50 131 ARG A O 1
ATOM 983 N N . HIS A 1 132 ? 22.203 -9.037 -27.900 1.00 64.56 132 HIS A N 1
ATOM 984 C CA . HIS A 1 132 ? 22.746 -8.944 -29.264 1.00 64.56 132 HIS A CA 1
ATOM 985 C C . HIS A 1 132 ? 23.792 -7.825 -29.462 1.00 64.56 132 HIS A C 1
ATOM 987 O O . HIS A 1 132 ? 23.873 -7.235 -30.531 1.00 64.56 132 HIS A O 1
ATOM 993 N N . GLY A 1 133 ? 24.592 -7.526 -28.432 1.00 71.44 133 GLY A N 1
ATOM 994 C CA . GLY A 1 133 ? 25.612 -6.470 -28.477 1.00 71.44 133 GLY A CA 1
ATOM 995 C C . GLY A 1 133 ? 25.092 -5.055 -28.197 1.00 71.44 133 GLY A C 1
ATOM 996 O O . GLY A 1 133 ? 25.897 -4.138 -28.073 1.00 71.44 133 GLY A O 1
ATOM 997 N N . GLU A 1 134 ? 23.779 -4.873 -28.025 1.00 69.06 134 GLU A N 1
ATOM 998 C CA . GLU A 1 134 ? 23.177 -3.594 -27.640 1.00 69.06 134 GLU A CA 1
ATOM 999 C C . GLU A 1 134 ? 22.841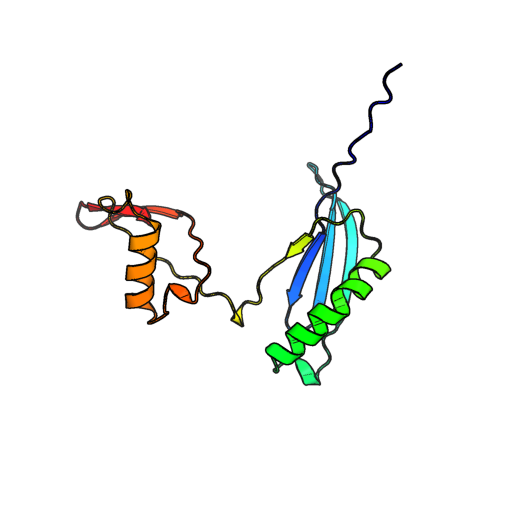 -3.557 -26.144 1.00 69.06 134 GLU A C 1
ATOM 1001 O O . GLU A 1 134 ? 22.303 -4.518 -25.581 1.00 69.06 134 GLU A O 1
ATOM 1006 N N . LYS A 1 135 ? 23.120 -2.415 -25.503 1.00 69.00 135 LYS A N 1
ATOM 1007 C CA . LYS A 1 135 ? 22.714 -2.139 -24.120 1.00 69.00 135 LYS A CA 1
ATOM 1008 C C . LYS A 1 135 ? 21.236 -1.749 -24.052 1.00 69.00 135 LYS A C 1
ATOM 1010 O O . LYS A 1 135 ? 20.787 -0.851 -24.772 1.00 69.00 135 LYS A O 1
ATOM 1015 N N . ARG A 1 136 ? 20.492 -2.383 -23.147 1.00 69.69 136 ARG A N 1
ATOM 1016 C CA . ARG A 1 136 ? 19.112 -2.026 -22.791 1.00 69.69 136 ARG A CA 1
ATOM 1017 C C . ARG A 1 136 ? 18.990 -1.867 -21.278 1.00 69.69 136 ARG A C 1
ATOM 1019 O O . ARG A 1 136 ? 19.697 -2.544 -20.540 1.00 69.69 136 ARG A O 1
ATOM 1026 N N . SER A 1 137 ? 18.104 -0.978 -20.854 1.00 70.81 137 SER A N 1
ATOM 1027 C CA . SER A 1 137 ? 17.713 -0.794 -19.455 1.00 70.81 137 SER A CA 1
ATOM 1028 C C . SER A 1 137 ? 16.374 -1.502 -19.228 1.00 70.81 137 SER A C 1
ATOM 1030 O O . SER A 1 137 ? 15.514 -1.475 -20.121 1.00 70.81 137 SER A O 1
ATOM 1032 N N . GLU A 1 138 ? 16.245 -2.193 -18.097 1.00 63.31 138 GLU A N 1
ATOM 1033 C CA . GLU A 1 138 ? 15.019 -2.864 -17.634 1.00 63.31 138 GLU A CA 1
ATOM 1034 C C . GLU A 1 138 ? 14.362 -2.111 -16.477 1.00 63.31 138 GLU A C 1
ATOM 1036 O O . GLU A 1 138 ? 15.110 -1.691 -15.566 1.00 63.31 138 GLU A O 1
#

pLDDT: mean 86.56, std 12.97, range [35.34, 98.25]

Secondary structure (DSSP, 8-state):
---------PPPEEEEE-SSEEEEEEEE-SSS-EEEEEEEEEPPGGGTT-HHHHHHHHHHHHHHHHHHTT--SS-EEEPPPGGG-------EEGGGGGGHHHHHHHHHHHHH---GGGS--------EEEETTEEEE-

Radius of gyration: 21.11 Å; chains: 1; bounding box: 47×42×55 Å